Protein AF-F4GVU7-F1 (afdb_monomer_lite)

Secondary structure (DSSP, 8-state):
----HHHHHHHHHHHHHTT---PPPS--HHHHHHHHHHHHSPP--------

Structure (mmCIF, N/CA/C/O backbone):
data_AF-F4GVU7-F1
#
_entry.id   AF-F4GVU7-F1
#
loop_
_atom_site.group_PDB
_atom_site.id
_atom_site.type_symbol
_atom_site.label_atom_id
_atom_site.label_alt_id
_atom_site.label_comp_id
_atom_site.label_asym_id
_atom_site.label_entity_id
_atom_site.label_seq_id
_atom_site.pdbx_PDB_ins_code
_atom_site.Cartn_x
_atom_site.Cartn_y
_atom_site.Cartn_z
_atom_site.occupancy
_atom_site.B_iso_or_equiv
_atom_site.auth_seq_id
_atom_site.auth_comp_id
_atom_site.auth_asym_id
_atom_site.auth_atom_id
_atom_site.pdbx_PDB_model_num
ATOM 1 N N . MET A 1 1 ? -6.565 16.248 8.711 1.00 46.38 1 MET A N 1
ATOM 2 C CA . MET A 1 1 ? -5.584 15.142 8.681 1.00 46.38 1 MET A CA 1
ATOM 3 C C . MET A 1 1 ? -5.573 14.577 7.273 1.00 46.38 1 MET A C 1
ATOM 5 O O . MET A 1 1 ? -6.423 13.768 6.950 1.00 46.38 1 MET A O 1
ATOM 9 N N . ASN A 1 2 ? -4.698 15.092 6.412 1.00 54.38 2 ASN A N 1
ATOM 10 C CA . ASN A 1 2 ? -4.539 14.599 5.047 1.00 54.38 2 ASN A CA 1
ATOM 11 C C . ASN A 1 2 ? -3.450 13.521 5.112 1.00 54.38 2 ASN A C 1
ATOM 13 O O . ASN A 1 2 ? -2.268 13.862 5.126 1.00 54.38 2 ASN A O 1
ATOM 17 N N . HIS A 1 3 ? -3.828 12.256 5.324 1.00 61.34 3 HIS A N 1
ATOM 18 C CA . HIS A 1 3 ? -2.844 11.177 5.255 1.00 61.34 3 HIS A CA 1
ATOM 19 C C . HIS A 1 3 ? -2.278 11.169 3.839 1.00 61.34 3 HIS A C 1
ATOM 21 O O . HIS A 1 3 ? -3.024 11.107 2.865 1.00 61.34 3 HIS A O 1
ATOM 27 N N . ASP A 1 4 ? -0.960 11.271 3.729 1.00 83.75 4 ASP A N 1
ATOM 28 C CA . ASP A 1 4 ? -0.270 11.176 2.453 1.00 83.75 4 ASP A CA 1
ATOM 29 C C . ASP A 1 4 ? -0.385 9.725 1.955 1.00 83.75 4 ASP A C 1
ATOM 31 O O . ASP A 1 4 ? 0.399 8.849 2.325 1.00 83.75 4 ASP A O 1
ATOM 35 N N . LEU A 1 5 ? -1.448 9.453 1.190 1.00 85.81 5 LEU A N 1
ATOM 36 C CA . LEU A 1 5 ? -1.793 8.118 0.695 1.00 85.81 5 LEU A CA 1
ATOM 37 C C . LEU A 1 5 ? -0.688 7.526 -0.186 1.00 85.81 5 LEU A C 1
ATOM 39 O O . LEU A 1 5 ? -0.570 6.305 -0.270 1.00 85.81 5 LEU A O 1
ATOM 43 N N . ILE A 1 6 ? 0.145 8.375 -0.796 1.00 86.69 6 ILE A N 1
ATOM 44 C CA . ILE A 1 6 ? 1.299 7.954 -1.593 1.00 86.69 6 ILE A CA 1
ATOM 45 C C . ILE A 1 6 ? 2.348 7.334 -0.670 1.00 86.69 6 ILE A C 1
ATOM 47 O O . ILE A 1 6 ? 2.733 6.182 -0.866 1.00 86.69 6 ILE A O 1
ATOM 51 N N . LYS A 1 7 ? 2.729 8.041 0.402 1.00 87.69 7 LYS A N 1
ATOM 52 C CA . LYS A 1 7 ? 3.654 7.501 1.414 1.00 87.69 7 LYS A CA 1
ATOM 53 C C . LYS A 1 7 ? 3.110 6.245 2.079 1.00 87.69 7 LYS A C 1
ATOM 55 O O . LYS A 1 7 ? 3.866 5.326 2.383 1.00 87.69 7 LYS A O 1
ATOM 60 N N . LEU A 1 8 ? 1.799 6.189 2.308 1.00 91.00 8 LEU A N 1
ATOM 61 C CA . LEU A 1 8 ? 1.168 4.995 2.860 1.00 91.00 8 LEU A CA 1
ATOM 62 C C . LEU A 1 8 ? 1.288 3.802 1.900 1.00 91.00 8 LEU A C 1
ATOM 64 O O . LEU A 1 8 ? 1.630 2.708 2.341 1.00 91.00 8 LEU A O 1
ATOM 68 N N . ALA A 1 9 ? 1.071 4.008 0.598 1.00 91.19 9 ALA A N 1
ATOM 69 C CA . ALA A 1 9 ? 1.245 2.964 -0.409 1.00 91.19 9 ALA A CA 1
ATOM 70 C C . ALA A 1 9 ? 2.697 2.453 -0.466 1.00 91.19 9 ALA A C 1
ATOM 72 O O . ALA A 1 9 ? 2.922 1.245 -0.537 1.00 91.19 9 ALA A O 1
ATOM 73 N N . GLU A 1 10 ? 3.686 3.347 -0.372 1.00 90.56 10 GLU A N 1
ATOM 74 C CA . GLU A 1 10 ? 5.107 2.975 -0.301 1.00 90.56 10 GLU A CA 1
ATOM 75 C C . GLU A 1 10 ? 5.425 2.132 0.938 1.00 90.56 10 GLU A C 1
ATOM 77 O O . GLU A 1 10 ? 6.110 1.113 0.839 1.00 90.56 10 GLU A O 1
ATOM 82 N N . GLN A 1 11 ? 4.901 2.518 2.105 1.00 91.38 11 GLN A N 1
ATOM 83 C CA . GLN A 1 11 ? 5.089 1.761 3.344 1.00 91.38 11 GLN A CA 1
ATOM 84 C C . GLN A 1 11 ? 4.447 0.374 3.273 1.00 91.38 11 GLN A C 1
ATOM 86 O O . GLN A 1 11 ? 5.076 -0.601 3.682 1.00 91.38 11 GLN A O 1
ATOM 91 N N . VAL A 1 12 ? 3.233 0.278 2.720 1.00 91.88 12 VAL A N 1
ATOM 92 C CA . VAL A 1 12 ? 2.534 -0.999 2.516 1.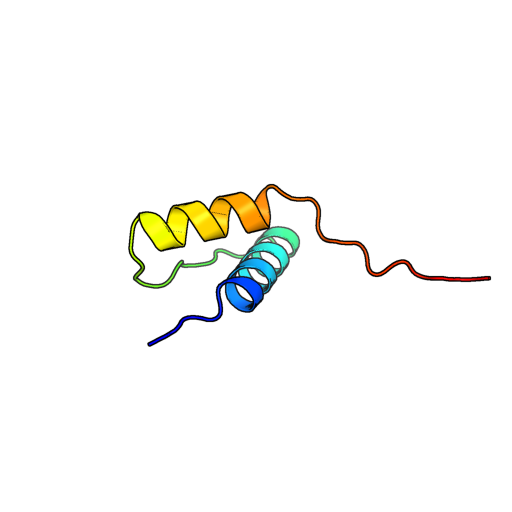00 91.88 12 VAL A CA 1
ATOM 93 C C . VAL A 1 12 ? 3.338 -1.913 1.591 1.00 91.88 12 VAL A C 1
ATOM 95 O O . VAL A 1 12 ? 3.537 -3.078 1.926 1.00 91.88 12 VAL A O 1
ATOM 98 N N . ARG A 1 13 ? 3.855 -1.389 0.470 1.00 90.50 13 ARG A N 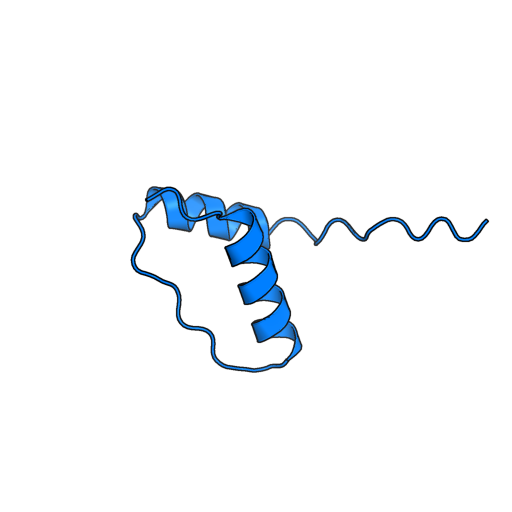1
ATOM 99 C CA . ARG A 1 13 ? 4.716 -2.155 -0.449 1.00 90.50 13 ARG A CA 1
ATOM 100 C C . ARG A 1 13 ? 5.984 -2.645 0.237 1.00 90.50 13 ARG A C 1
ATOM 102 O O . ARG A 1 13 ? 6.271 -3.831 0.208 1.00 90.50 13 ARG A O 1
ATOM 109 N N . ASN A 1 14 ? 6.692 -1.757 0.928 1.00 91.38 14 ASN A N 1
ATOM 110 C CA . ASN A 1 14 ? 7.931 -2.099 1.626 1.00 91.38 14 ASN A CA 1
ATOM 111 C C . ASN A 1 14 ? 7.698 -3.152 2.725 1.00 91.38 14 ASN A C 1
ATOM 113 O O . ASN A 1 14 ? 8.506 -4.058 2.914 1.00 91.38 14 ASN A O 1
ATOM 117 N N . ALA A 1 15 ? 6.577 -3.056 3.443 1.00 92.75 15 ALA A N 1
ATOM 118 C CA . ALA A 1 15 ? 6.193 -4.049 4.436 1.00 92.75 15 ALA A CA 1
ATOM 119 C C . ALA A 1 15 ? 5.860 -5.410 3.802 1.00 92.75 15 ALA A C 1
ATOM 121 O O . ALA A 1 15 ? 6.304 -6.439 4.312 1.00 92.75 15 ALA A O 1
ATOM 122 N N . HIS A 1 16 ? 5.137 -5.411 2.678 1.00 91.06 16 HIS A N 1
ATOM 123 C CA . HIS A 1 16 ? 4.836 -6.618 1.911 1.00 91.06 16 HIS A CA 1
ATOM 124 C C . HIS A 1 16 ? 6.110 -7.288 1.379 1.00 91.06 16 HIS A C 1
ATOM 126 O O . HIS A 1 16 ? 6.301 -8.478 1.616 1.00 91.06 16 HIS A O 1
ATOM 132 N N . ASP A 1 17 ? 7.019 -6.518 0.772 1.00 91.00 17 ASP A N 1
ATOM 133 C CA . ASP A 1 17 ? 8.301 -7.014 0.254 1.00 91.00 17 ASP A CA 1
ATOM 134 C C . ASP A 1 17 ? 9.169 -7.636 1.361 1.00 91.00 17 ASP A C 1
AT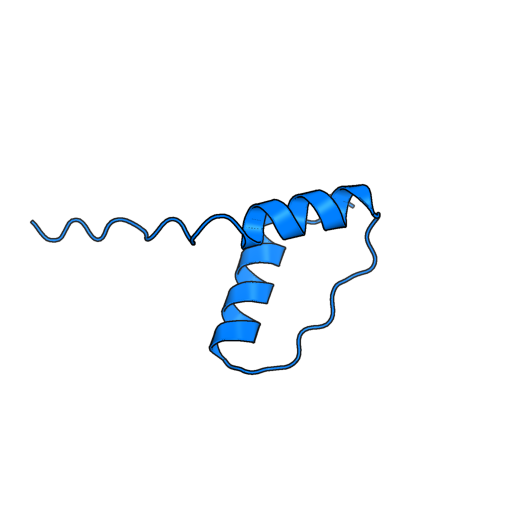OM 136 O O . ASP A 1 17 ? 9.881 -8.614 1.139 1.00 91.00 17 ASP A O 1
ATOM 140 N N . LYS A 1 18 ? 9.090 -7.096 2.583 1.00 93.38 18 LYS A N 1
ATOM 141 C CA . LYS A 1 18 ? 9.786 -7.621 3.769 1.00 93.38 18 LYS A CA 1
ATOM 142 C C . LYS A 1 18 ? 9.046 -8.764 4.471 1.00 93.38 18 LYS A C 1
ATOM 144 O O . LYS A 1 18 ? 9.573 -9.300 5.444 1.00 93.38 18 LYS A O 1
ATOM 149 N N . GLY A 1 19 ? 7.832 -9.108 4.039 1.00 93.56 19 GLY A N 1
ATOM 150 C CA . GLY A 1 19 ? 6.990 -10.116 4.686 1.00 93.56 19 GLY A CA 1
ATOM 151 C C . GLY A 1 19 ? 6.558 -9.749 6.110 1.00 93.56 19 GLY A C 1
ATOM 152 O O . GLY A 1 19 ? 6.262 -10.639 6.908 1.00 93.56 19 GLY A O 1
ATOM 153 N N . ILE A 1 20 ? 6.542 -8.458 6.458 1.00 94.44 20 ILE A N 1
ATOM 154 C CA . ILE A 1 20 ? 6.154 -8.000 7.796 1.00 94.44 20 ILE A CA 1
ATOM 155 C C . ILE A 1 20 ? 4.673 -7.598 7.831 1.00 94.44 20 ILE A C 1
ATOM 157 O O . ILE A 1 20 ? 4.167 -6.983 6.888 1.00 94.44 20 ILE A O 1
ATOM 161 N N . PRO A 1 21 ? 3.954 -7.897 8.926 1.00 92.25 21 PRO A N 1
ATOM 162 C CA . PRO A 1 21 ? 2.568 -7.477 9.067 1.00 92.25 21 PRO A CA 1
ATOM 163 C C . PRO A 1 21 ? 2.472 -5.946 9.151 1.00 92.25 21 PRO A C 1
ATOM 165 O O . PRO A 1 21 ? 3.117 -5.319 9.991 1.00 92.25 21 PRO A O 1
ATOM 168 N N . PHE A 1 22 ? 1.620 -5.346 8.315 1.00 92.00 22 PHE A N 1
ATOM 169 C CA . PHE A 1 22 ? 1.361 -3.904 8.293 1.00 92.00 22 PHE A CA 1
ATOM 170 C C . PHE A 1 22 ? -0.086 -3.607 8.691 1.00 92.00 22 PHE A C 1
ATOM 172 O O . PHE A 1 22 ? -1.022 -4.171 8.124 1.00 92.00 22 PHE A O 1
ATOM 179 N N . ARG A 1 23 ? -0.291 -2.710 9.663 1.00 91.38 23 ARG A N 1
ATOM 180 C CA . ARG A 1 23 ? -1.633 -2.267 10.067 1.00 91.38 23 ARG A CA 1
ATOM 181 C C . ARG A 1 23 ? -1.985 -0.967 9.363 1.00 91.38 23 ARG A C 1
ATOM 183 O O . ARG A 1 23 ? -1.293 0.033 9.524 1.00 91.38 23 ARG A O 1
ATOM 190 N N . LEU A 1 24 ? -3.089 -0.980 8.623 1.00 90.00 24 LEU A N 1
ATOM 191 C CA . LEU A 1 24 ? -3.625 0.225 8.004 1.00 90.00 24 LEU A CA 1
ATOM 192 C C . LEU A 1 24 ? -4.173 1.180 9.081 1.00 90.00 24 LEU A C 1
ATOM 194 O O . LEU A 1 24 ? -4.823 0.720 10.025 1.00 90.00 24 LEU A O 1
ATOM 198 N N . PRO A 1 25 ? -3.930 2.496 8.959 1.00 89.94 25 PRO A N 1
ATOM 199 C CA . PRO A 1 25 ? -4.524 3.483 9.851 1.00 89.94 25 PRO A CA 1
ATOM 200 C C . PRO A 1 25 ? -6.037 3.588 9.623 1.00 89.94 25 PRO A C 1
ATOM 202 O O . PRO A 1 25 ? -6.566 3.153 8.599 1.00 89.94 25 PRO A O 1
ATOM 205 N N . MET A 1 26 ? -6.741 4.210 10.571 1.00 91.31 26 MET A N 1
ATOM 206 C CA . MET A 1 26 ? -8.155 4.536 10.388 1.00 91.31 26 MET A CA 1
ATOM 207 C C . MET A 1 26 ? -8.310 5.486 9.194 1.00 91.31 26 MET A C 1
ATOM 209 O O . MET A 1 26 ? -7.716 6.563 9.171 1.00 91.31 26 MET A O 1
ATOM 213 N N . MET A 1 27 ? -9.107 5.073 8.212 1.00 91.62 27 MET A N 1
ATOM 214 C CA . MET A 1 27 ? -9.381 5.828 6.993 1.00 91.62 27 MET A CA 1
ATOM 215 C C . MET A 1 27 ? -10.799 5.534 6.502 1.00 91.62 27 MET A C 1
ATOM 217 O O . MET A 1 27 ? -11.409 4.527 6.868 1.00 91.62 27 MET A O 1
ATOM 221 N N . THR A 1 28 ? -11.331 6.410 5.660 1.00 92.94 28 THR A N 1
ATOM 222 C CA . THR A 1 28 ? -12.628 6.212 5.012 1.00 92.94 28 THR A CA 1
ATOM 223 C C . THR A 1 28 ? -12.546 5.157 3.906 1.00 92.94 28 THR A C 1
ATOM 225 O O . THR A 1 28 ? -11.492 4.913 3.321 1.00 92.94 28 THR A O 1
ATOM 228 N N . VAL A 1 29 ? -13.693 4.577 3.536 1.00 93.00 29 VAL A N 1
ATOM 229 C CA . VAL A 1 29 ? -13.789 3.642 2.395 1.00 93.00 29 VAL A CA 1
ATOM 230 C C . VAL A 1 29 ? -13.299 4.288 1.093 1.00 93.00 29 VAL A C 1
ATOM 232 O O . VAL A 1 29 ? -12.701 3.624 0.250 1.00 93.00 29 VAL A O 1
ATOM 235 N N . ARG A 1 30 ? -13.510 5.601 0.937 1.00 91.31 30 ARG A N 1
ATOM 236 C CA . ARG A 1 30 ? -13.013 6.363 -0.213 1.00 91.31 30 ARG A CA 1
ATOM 237 C C . ARG A 1 30 ? -11.484 6.351 -0.261 1.00 91.31 30 ARG A C 1
ATOM 239 O O . ARG A 1 30 ? -10.925 6.027 -1.303 1.00 91.31 30 ARG A O 1
ATOM 246 N N . GLU A 1 31 ? -10.824 6.685 0.844 1.00 91.12 31 GLU A N 1
ATOM 247 C CA . GLU A 1 31 ? -9.358 6.671 0.952 1.00 91.12 31 GLU A CA 1
ATOM 248 C C . GLU A 1 31 ? -8.787 5.266 0.747 1.00 91.12 31 GLU A C 1
ATOM 250 O O . GLU A 1 31 ? -7.807 5.113 0.020 1.00 91.12 31 GLU A O 1
ATOM 255 N N . LEU A 1 32 ? -9.451 4.238 1.288 1.00 91.75 32 LEU A N 1
ATOM 256 C CA . LEU A 1 32 ? -9.088 2.842 1.044 1.00 91.75 32 LEU A CA 1
ATOM 257 C C . LEU A 1 32 ? -9.151 2.494 -0.452 1.00 91.75 32 LEU A C 1
ATOM 259 O O . LEU A 1 32 ? -8.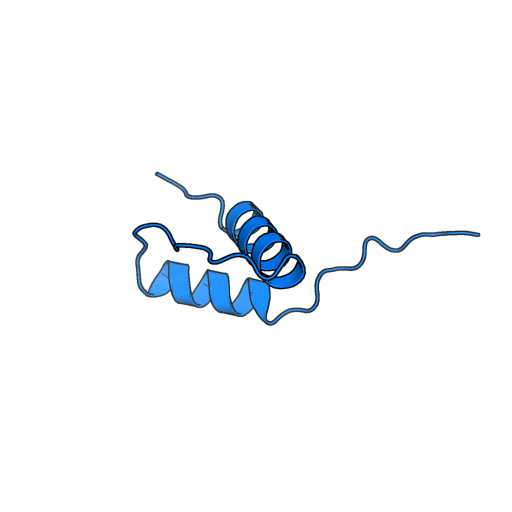224 1.888 -0.980 1.00 91.75 32 LEU A O 1
ATOM 263 N N . GLY A 1 33 ? -10.204 2.920 -1.156 1.00 92.56 33 GLY A N 1
ATOM 264 C CA . GLY A 1 33 ? -10.326 2.717 -2.602 1.00 92.56 33 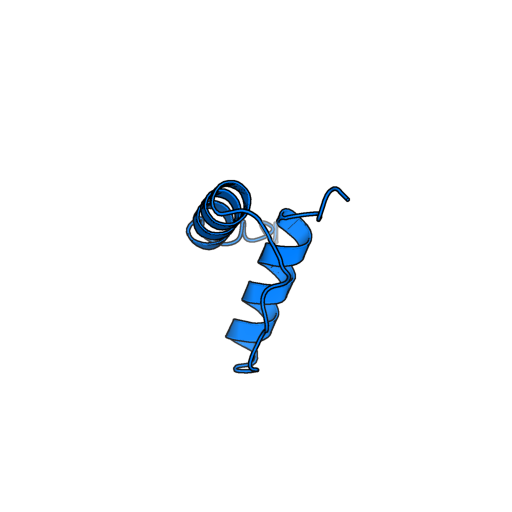GLY A CA 1
ATOM 265 C C . GLY A 1 33 ? -9.209 3.398 -3.403 1.00 92.56 33 GLY A C 1
ATOM 266 O O . GLY A 1 33 ? -8.704 2.822 -4.367 1.00 92.56 33 GLY A O 1
ATOM 267 N N . TYR A 1 34 ? -8.779 4.595 -2.990 1.00 91.50 34 TYR A N 1
ATOM 268 C CA . TYR A 1 34 ? -7.614 5.259 -3.583 1.00 91.50 34 TYR A CA 1
ATOM 269 C C . TYR A 1 34 ? -6.312 4.507 -3.292 1.00 91.50 34 TYR A C 1
ATOM 271 O O . TYR A 1 34 ? -5.520 4.306 -4.210 1.00 91.50 34 TYR A O 1
ATOM 279 N N . LEU A 1 35 ? -6.107 4.052 -2.053 1.00 90.94 35 LEU A N 1
ATOM 280 C CA . LEU A 1 35 ? -4.926 3.279 -1.666 1.00 90.94 35 LEU A CA 1
ATOM 281 C C . LEU A 1 35 ? -4.809 1.984 -2.480 1.00 90.94 35 LEU A C 1
ATOM 283 O O . LEU A 1 35 ? -3.741 1.691 -3.005 1.00 90.94 35 LEU A O 1
ATOM 287 N N . VAL A 1 36 ? -5.909 1.244 -2.646 1.00 91.44 36 VAL A N 1
ATOM 288 C CA . VAL A 1 36 ? -5.929 0.014 -3.454 1.00 91.44 36 VAL A CA 1
ATOM 289 C 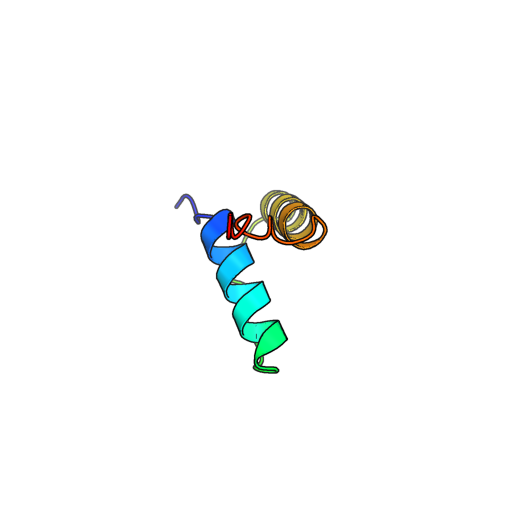C . VAL A 1 36 ? -5.541 0.303 -4.905 1.00 91.44 36 VAL A C 1
ATOM 291 O O . VAL A 1 36 ? -4.695 -0.396 -5.449 1.00 91.44 36 VAL A O 1
ATOM 294 N N . ARG A 1 37 ? -6.073 1.371 -5.516 1.00 91.12 37 ARG A N 1
ATOM 295 C CA . ARG A 1 37 ? -5.686 1.775 -6.882 1.00 91.12 37 ARG A CA 1
ATOM 296 C C . ARG A 1 37 ? -4.206 2.142 -7.000 1.00 91.12 37 ARG A C 1
ATOM 298 O O . ARG A 1 37 ? -3.573 1.811 -8.001 1.00 91.12 37 ARG A O 1
ATOM 305 N N . LEU A 1 38 ? -3.655 2.819 -5.991 1.00 89.31 38 LEU A N 1
ATOM 306 C CA . LEU A 1 38 ? -2.229 3.146 -5.954 1.00 89.31 38 LEU A CA 1
ATOM 307 C C . LEU A 1 38 ? -1.370 1.884 -5.887 1.00 89.31 38 LEU A C 1
ATOM 309 O O . LEU A 1 38 ? -0.340 1.840 -6.548 1.00 89.31 38 LEU A O 1
ATOM 313 N N . LEU A 1 39 ? -1.790 0.878 -5.116 1.00 89.12 39 LEU A N 1
ATOM 314 C CA . LEU A 1 39 ? -1.075 -0.390 -4.958 1.00 89.12 39 LEU A CA 1
ATOM 315 C C . LEU A 1 39 ? -1.181 -1.301 -6.188 1.00 89.12 39 LEU A C 1
ATOM 317 O O . LEU A 1 39 ? -0.203 -1.975 -6.495 1.00 89.12 39 LEU A O 1
ATOM 321 N N . ASP A 1 40 ? -2.325 -1.291 -6.876 1.00 88.00 40 ASP A N 1
ATOM 322 C CA . ASP A 1 40 ? -2.596 -2.079 -8.090 1.00 88.00 40 ASP A CA 1
ATOM 323 C C . ASP A 1 40 ? -1.760 -1.619 -9.294 1.00 88.00 40 ASP A C 1
ATOM 325 O O . ASP A 1 40 ? -1.322 -2.420 -10.118 1.00 88.00 40 ASP A O 1
ATOM 329 N N . THR A 1 41 ? -1.462 -0.319 -9.363 1.00 76.38 41 THR A N 1
ATOM 330 C CA . THR A 1 41 ? -0.513 0.193 -10.354 1.00 76.38 41 THR A CA 1
ATOM 331 C C . THR A 1 41 ? 0.876 -0.362 -10.019 1.00 76.38 41 THR A C 1
ATOM 333 O O . THR A 1 41 ? 1.299 -0.219 -8.866 1.00 76.38 41 THR A O 1
ATOM 336 N N . PRO A 1 42 ? 1.622 -0.968 -10.965 1.00 65.06 42 PRO A N 1
ATOM 337 C CA . PRO A 1 42 ? 2.989 -1.398 -10.696 1.00 65.06 42 PRO A CA 1
ATOM 338 C C . PRO A 1 42 ? 3.789 -0.204 -10.162 1.00 65.06 42 PRO A C 1
ATOM 340 O O . PRO A 1 42 ? 3.558 0.926 -10.613 1.00 65.06 42 PRO A O 1
ATOM 343 N N . PRO A 1 43 ? 4.689 -0.403 -9.177 1.00 61.78 43 PRO A N 1
ATOM 344 C CA . PRO A 1 43 ? 5.550 0.679 -8.733 1.00 61.78 43 PRO A CA 1
ATOM 345 C C . PRO A 1 43 ? 6.202 1.258 -9.983 1.00 61.78 43 PRO A C 1
ATOM 347 O O . PRO A 1 43 ? 6.734 0.500 -10.795 1.00 61.78 43 PRO A O 1
ATOM 350 N N . VAL A 1 44 ? 6.087 2.576 -10.178 1.00 58.28 44 VAL A N 1
ATOM 351 C CA . VAL A 1 44 ? 6.839 3.270 -11.221 1.00 58.28 44 VAL A CA 1
ATOM 352 C C . VAL A 1 44 ? 8.286 2.992 -10.868 1.00 58.28 44 VAL A C 1
ATOM 354 O O . VAL A 1 44 ? 8.833 3.613 -9.958 1.00 58.28 44 VAL A O 1
ATOM 357 N N . ALA A 1 45 ? 8.860 1.964 -11.494 1.00 53.34 45 ALA A N 1
ATOM 358 C CA . ALA A 1 45 ? 10.267 1.678 -11.398 1.00 53.34 45 ALA A CA 1
ATOM 359 C C . ALA A 1 45 ? 10.911 2.998 -11.779 1.00 53.34 45 ALA A C 1
ATOM 361 O O . ALA A 1 45 ? 10.675 3.494 -12.882 1.00 53.34 45 ALA A O 1
ATOM 362 N N . ALA A 1 46 ? 11.606 3.624 -10.829 1.00 51.34 46 ALA A N 1
ATOM 363 C CA . ALA A 1 46 ? 12.469 4.737 -11.144 1.00 51.34 46 ALA A CA 1
ATOM 364 C C . ALA A 1 46 ? 13.362 4.200 -12.255 1.00 51.34 46 ALA A C 1
ATOM 366 O O . ALA A 1 46 ? 14.183 3.315 -12.000 1.00 51.34 46 ALA A O 1
ATOM 367 N N . THR A 1 47 ? 13.075 4.613 -13.493 1.00 47.88 47 THR A N 1
ATOM 368 C CA . THR A 1 47 ? 13.804 4.203 -14.679 1.00 47.88 47 THR A CA 1
ATOM 369 C C . THR A 1 47 ? 15.251 4.454 -14.342 1.00 47.88 47 THR A C 1
ATOM 371 O O . THR A 1 47 ? 15.693 5.599 -14.267 1.00 47.88 47 THR A O 1
ATOM 374 N N . THR A 1 48 ? 15.967 3.377 -14.043 1.00 51.56 48 THR A N 1
ATOM 375 C CA . THR A 1 48 ? 17.399 3.446 -13.879 1.00 51.56 48 THR A CA 1
ATOM 376 C C . THR A 1 48 ? 17.883 3.610 -15.308 1.00 51.56 48 THR A C 1
ATOM 378 O O . THR A 1 48 ? 18.037 2.639 -16.042 1.00 51.56 48 THR A O 1
ATOM 381 N N . LEU A 1 49 ? 17.969 4.868 -15.745 1.00 51.97 49 LEU A N 1
ATOM 382 C CA . LEU A 1 49 ? 18.708 5.280 -16.926 1.00 51.97 49 LEU A CA 1
ATOM 383 C C . LEU A 1 49 ? 20.173 4.968 -16.620 1.00 51.97 49 LEU A C 1
ATOM 385 O O . LEU A 1 49 ? 20.916 5.811 -16.130 1.00 51.97 49 LEU A O 1
ATOM 389 N N . ILE A 1 50 ? 20.547 3.709 -16.827 1.00 51.72 50 ILE A N 1
ATOM 390 C CA . ILE A 1 50 ? 21.933 3.323 -17.036 1.00 51.72 50 ILE A CA 1
ATOM 391 C C . ILE A 1 50 ? 22.107 3.391 -18.549 1.00 51.72 50 ILE A C 1
ATOM 393 O O . ILE A 1 50 ? 21.657 2.498 -19.268 1.00 51.72 50 ILE A O 1
ATOM 397 N N . HIS A 1 51 ? 22.658 4.500 -19.026 1.00 41.53 51 HIS A N 1
ATOM 398 C CA . HIS A 1 51 ? 23.122 4.647 -20.397 1.00 41.53 51 HIS A CA 1
ATOM 399 C C . HIS A 1 51 ? 24.481 5.339 -20.393 1.00 41.53 51 HIS A C 1
ATOM 401 O O . HIS A 1 51 ? 24.713 6.159 -19.475 1.00 41.53 51 HIS A O 1
#

Foldseek 3Di:
DPPPLLVVLVVVVVCVVVVHDDDDDDDDPVSVVVSVVSNVPPPPPPPPPPD

Sequence (51 aa):
MNHDLIKLAEQVRNAHDKGIPFRLPMMTVRELGYLVRLLDTPPVAATTLIH

Radius of gyration: 12.85 Å; chains: 1; bounding box: 37×25×31 Å

pLDDT: mean 81.05, std 16.61, range [41.53, 94.44]